Protein AF-A0A7U7G7M0-F1 (afdb_monomer)

Organism: NCBI:txid1400861

Solvent-accessible surface area (backbone atoms only — not comparable to full-atom values): 4551 Å² total; per-residue (Å²): 138,88,83,82,86,72,66,84,98,42,62,90,75,40,74,64,52,57,56,50,48,53,46,52,52,52,46,62,78,43,44,91,80,40,91,44,72,68,46,45,50,52,55,42,51,61,64,56,54,95,56,84,83,89,55,82,71,57,63,76,59,75,77,58,86,74,83,131

Structure (mmCIF, N/CA/C/O backbone):
data_AF-A0A7U7G7M0-F1
#
_entry.id   AF-A0A7U7G7M0-F1
#
loop_
_atom_site.group_PDB
_atom_site.id
_atom_site.type_symbol
_atom_site.label_atom_id
_atom_site.label_alt_id
_atom_site.label_comp_id
_atom_site.label_asym_id
_atom_site.label_entity_id
_atom_site.label_seq_id
_atom_site.pdbx_PDB_ins_code
_atom_site.Cartn_x
_atom_site.Cartn_y
_atom_site.Cartn_z
_atom_site.occupancy
_atom_site.B_iso_or_equiv
_atom_site.auth_seq_id
_atom_site.auth_comp_id
_atom_site.auth_asym_id
_atom_site.auth_atom_id
_atom_site.pdbx_PDB_model_num
ATOM 1 N N . MET A 1 1 ? 14.863 13.342 -12.307 1.00 68.25 1 MET A N 1
ATOM 2 C CA . MET A 1 1 ? 13.908 12.344 -11.771 1.00 68.25 1 MET A CA 1
ATOM 3 C C . MET A 1 1 ? 13.112 11.783 -12.940 1.00 68.25 1 MET A C 1
ATOM 5 O O . MET A 1 1 ? 12.496 12.572 -13.644 1.00 68.25 1 MET A O 1
ATOM 9 N N . THR A 1 2 ? 13.170 10.473 -13.189 1.00 79.38 2 THR A N 1
ATOM 10 C CA . THR A 1 2 ? 12.421 9.830 -14.288 1.00 79.38 2 THR A CA 1
ATOM 11 C C . THR A 1 2 ? 11.080 9.331 -13.787 1.00 79.38 2 THR A C 1
ATOM 13 O O . THR A 1 2 ? 11.030 8.551 -12.839 1.00 79.38 2 THR A O 1
ATOM 16 N N . CYS A 1 3 ? 9.998 9.750 -14.438 1.00 84.56 3 CYS A N 1
ATOM 17 C CA . CYS A 1 3 ? 8.673 9.187 -14.207 1.00 84.56 3 CYS A CA 1
ATOM 18 C C . CYS A 1 3 ? 8.428 8.038 -15.186 1.00 84.56 3 CYS A C 1
ATOM 20 O O . CYS A 1 3 ? 8.655 8.180 -16.386 1.00 84.56 3 CYS A O 1
ATOM 22 N N . LEU A 1 4 ? 7.942 6.910 -14.672 1.00 86.50 4 LEU A N 1
ATOM 23 C CA . LEU A 1 4 ? 7.528 5.773 -15.486 1.00 86.50 4 LEU A CA 1
ATOM 24 C C . LEU A 1 4 ? 6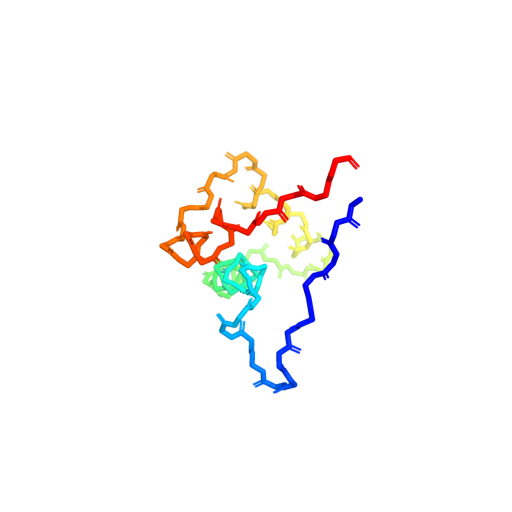.028 5.845 -15.716 1.00 86.50 4 LEU A C 1
ATOM 26 O O . LEU A 1 4 ? 5.254 5.920 -14.763 1.00 86.50 4 LEU A O 1
ATOM 30 N N . LEU A 1 5 ? 5.626 5.821 -16.983 1.00 90.25 5 LEU A N 1
ATOM 31 C CA . LEU A 1 5 ? 4.221 5.753 -17.345 1.00 90.25 5 LEU A CA 1
ATOM 32 C C . LEU A 1 5 ? 3.750 4.299 -17.250 1.00 90.25 5 LEU A C 1
ATOM 34 O O . LEU A 1 5 ? 4.247 3.435 -17.971 1.00 90.25 5 LEU A O 1
ATOM 38 N N . PHE A 1 6 ? 2.795 4.034 -16.361 1.00 91.62 6 PHE A N 1
ATOM 39 C CA . PHE A 1 6 ? 2.138 2.732 -16.269 1.00 91.62 6 PHE A CA 1
ATOM 40 C C . PHE A 1 6 ? 0.992 2.625 -17.273 1.00 91.62 6 PHE A C 1
ATOM 42 O O . PHE A 1 6 ? 0.378 3.624 -17.656 1.00 91.62 6 PHE A O 1
ATOM 49 N N . ALA A 1 7 ? 0.700 1.397 -17.691 1.00 94.88 7 ALA A N 1
ATOM 50 C CA . ALA A 1 7 ? -0.431 1.111 -18.553 1.00 94.88 7 ALA A CA 1
ATOM 51 C C . ALA A 1 7 ? -1.757 1.458 -17.842 1.00 94.88 7 ALA A C 1
ATOM 53 O O . ALA A 1 7 ? -1.886 1.271 -16.624 1.00 94.88 7 ALA A O 1
ATOM 54 N N . PRO A 1 8 ? -2.765 1.949 -18.582 1.00 96.19 8 PRO A N 1
ATOM 55 C CA . PRO A 1 8 ? -4.076 2.227 -18.011 1.00 96.19 8 PRO A CA 1
ATOM 56 C C . PRO A 1 8 ? -4.703 0.943 -17.451 1.00 96.19 8 PRO A C 1
ATOM 58 O O . PRO A 1 8 ? -4.578 -0.126 -18.042 1.00 96.19 8 PRO A O 1
ATOM 61 N N . ASN A 1 9 ? -5.402 1.058 -16.317 1.00 94.12 9 ASN A N 1
ATOM 62 C CA . ASN A 1 9 ? -6.099 -0.051 -15.647 1.00 94.12 9 ASN A CA 1
ATOM 63 C C . ASN A 1 9 ? -5.203 -1.248 -15.261 1.00 94.12 9 ASN A C 1
ATOM 65 O O . ASN A 1 9 ? -5.712 -2.352 -15.085 1.00 94.12 9 ASN A O 1
ATOM 69 N N . ALA A 1 10 ? -3.892 -1.040 -15.098 1.00 94.25 10 ALA A N 1
ATOM 70 C CA . ALA A 1 10 ? -2.931 -2.076 -14.713 1.00 94.25 10 ALA A CA 1
ATOM 71 C C . ALA A 1 10 ? -2.379 -1.822 -13.289 1.00 94.25 10 ALA A C 1
ATOM 73 O O . ALA A 1 10 ? -1.212 -1.455 -13.123 1.00 94.25 10 ALA A O 1
ATOM 74 N N . PRO A 1 11 ? -3.194 -2.001 -12.226 1.00 93.75 11 PRO A N 1
ATOM 75 C CA . PRO A 1 11 ? -2.753 -1.770 -10.846 1.00 93.75 11 PRO A CA 1
ATOM 76 C C . PRO A 1 11 ? -1.581 -2.679 -10.449 1.00 93.75 11 PRO A C 1
ATOM 78 O O . PRO A 1 11 ? -0.755 -2.298 -9.621 1.00 93.75 11 PRO A O 1
ATOM 81 N N . ASP A 1 12 ? -1.437 -3.835 -11.103 1.00 91.88 12 ASP A N 1
ATOM 82 C CA . ASP A 1 12 ? -0.315 -4.755 -10.914 1.00 91.88 12 ASP A CA 1
ATOM 83 C C . ASP A 1 12 ? 1.040 -4.139 -11.288 1.00 91.88 12 ASP A C 1
ATOM 85 O O . ASP A 1 12 ? 2.071 -4.631 -10.836 1.00 91.88 12 ASP A O 1
ATOM 89 N N . GLN A 1 13 ? 1.070 -3.032 -12.035 1.00 92.12 13 GLN A N 1
ATOM 90 C CA . GLN A 1 13 ? 2.287 -2.262 -12.310 1.00 92.12 13 GLN A CA 1
ATOM 91 C C . GLN A 1 13 ? 2.578 -1.185 -11.258 1.00 92.12 13 GLN A C 1
ATOM 93 O O . GLN A 1 13 ? 3.655 -0.604 -11.273 1.00 92.12 13 GLN A O 1
ATOM 98 N N . ASN A 1 14 ? 1.666 -0.887 -10.333 1.00 91.69 14 ASN A N 1
ATOM 99 C CA . ASN A 1 14 ? 1.918 0.104 -9.293 1.00 91.69 14 ASN A CA 1
ATOM 100 C C . ASN A 1 14 ? 2.279 -0.599 -7.973 1.00 91.69 14 ASN A C 1
ATOM 102 O O . ASN A 1 14 ? 1.407 -1.197 -7.342 1.00 91.69 14 ASN A O 1
ATOM 106 N N . PRO A 1 15 ? 3.541 -0.564 -7.507 1.00 90.00 15 PRO A N 1
ATOM 107 C CA . PRO A 1 15 ? 3.915 -1.200 -6.240 1.00 90.00 15 PRO A CA 1
ATOM 108 C C . PRO A 1 15 ? 3.246 -0.565 -5.012 1.00 90.00 15 PRO A C 1
ATOM 110 O O . PRO A 1 15 ? 3.126 -1.212 -3.971 1.00 90.00 15 PRO A O 1
ATOM 113 N N . VAL A 1 16 ? 2.761 0.675 -5.118 1.00 91.19 16 VAL A N 1
ATOM 114 C CA . VAL A 1 16 ? 2.018 1.331 -4.033 1.00 91.19 16 VAL A CA 1
ATOM 115 C C . VAL A 1 16 ? 0.666 0.650 -3.787 1.00 91.19 16 VAL A C 1
ATOM 117 O O . VAL A 1 16 ? 0.225 0.579 -2.637 1.00 91.19 16 VAL A O 1
ATOM 120 N N . GLU A 1 17 ? 0.037 0.077 -4.820 1.00 94.25 17 GLU A N 1
ATOM 121 C CA . GLU A 1 17 ? -1.245 -0.626 -4.668 1.00 94.25 17 GLU A CA 1
ATOM 122 C C . GLU A 1 17 ? -1.127 -1.837 -3.738 1.00 94.25 17 GLU A C 1
ATOM 124 O O . GLU A 1 17 ? -2.025 -2.084 -2.931 1.00 94.25 17 GLU A O 1
ATOM 129 N N . ASP A 1 18 ? 0.005 -2.544 -3.755 1.00 93.06 18 ASP A N 1
ATOM 130 C CA . ASP A 1 18 ? 0.251 -3.670 -2.851 1.00 93.06 18 ASP A CA 1
ATOM 131 C C . ASP A 1 18 ? 0.374 -3.223 -1.384 1.00 93.06 18 ASP A C 1
ATOM 133 O O . ASP A 1 18 ? -0.159 -3.874 -0.474 1.00 93.06 18 ASP A O 1
ATOM 137 N N . VAL A 1 19 ? 1.038 -2.086 -1.133 1.00 93.69 19 VAL A N 1
ATOM 138 C CA . VAL A 1 19 ? 1.127 -1.471 0.207 1.00 93.69 19 VAL A CA 1
ATOM 139 C C . VAL A 1 19 ? -0.275 -1.133 0.707 1.00 93.69 19 VAL A C 1
ATOM 141 O O . VAL A 1 19 ? -0.665 -1.508 1.822 1.00 93.69 19 VAL A O 1
ATOM 144 N N . TRP A 1 20 ? -1.061 -0.464 -0.136 1.00 94.19 20 TRP A N 1
ATOM 145 C CA . TRP A 1 20 ? -2.426 -0.068 0.185 1.00 94.19 20 TRP A CA 1
ATOM 146 C C . TRP A 1 20 ? -3.338 -1.271 0.391 1.00 94.19 20 TRP A C 1
ATOM 148 O O . TRP A 1 20 ? -4.149 -1.263 1.318 1.00 94.19 20 TRP A O 1
ATOM 158 N N . LEU A 1 21 ? -3.214 -2.320 -0.421 1.00 94.75 21 LEU A N 1
ATOM 159 C CA . LEU A 1 21 ? -3.989 -3.548 -0.275 1.00 94.75 21 LEU A CA 1
ATOM 160 C C . LEU A 1 21 ? -3.709 -4.225 1.069 1.00 94.75 21 LEU A C 1
ATOM 162 O O . LEU A 1 21 ? -4.655 -4.573 1.782 1.00 94.75 21 LEU A O 1
ATOM 166 N N . ARG A 1 22 ? -2.436 -4.349 1.468 1.00 94.69 22 ARG A N 1
ATOM 167 C CA . ARG A 1 22 ? -2.062 -4.900 2.784 1.00 94.69 22 ARG A CA 1
ATOM 168 C C . ARG A 1 22 ? -2.647 -4.068 3.928 1.00 94.69 22 ARG A C 1
ATOM 170 O O . ARG A 1 22 ? -3.257 -4.638 4.835 1.00 94.69 22 ARG A O 1
ATOM 177 N N . GLY A 1 23 ? -2.529 -2.741 3.865 1.00 96.00 23 GLY A N 1
ATOM 178 C CA . GLY A 1 23 ? -3.094 -1.850 4.883 1.00 96.00 23 GLY A CA 1
ATOM 179 C C . GLY A 1 23 ? -4.625 -1.908 4.951 1.00 96.00 23 GLY A C 1
ATOM 180 O O . GLY A 1 23 ? -5.191 -2.055 6.035 1.00 96.00 23 GLY A O 1
ATOM 181 N N . LYS A 1 24 ? -5.314 -1.905 3.802 1.00 96.19 24 LYS A N 1
ATOM 182 C CA . LYS A 1 24 ? -6.777 -2.072 3.723 1.00 96.19 24 LYS A CA 1
ATOM 183 C C . LYS A 1 24 ? -7.224 -3.420 4.293 1.00 96.19 24 LYS A C 1
ATOM 185 O O . LYS A 1 24 ? -8.188 -3.475 5.052 1.00 96.19 24 LYS A O 1
ATOM 190 N N . ASN A 1 25 ? -6.520 -4.505 3.978 1.00 97.62 25 ASN A N 1
ATOM 191 C CA . ASN A 1 25 ? -6.830 -5.831 4.516 1.00 97.62 25 ASN A CA 1
ATOM 192 C C . ASN A 1 25 ? -6.622 -5.901 6.034 1.00 97.62 25 ASN A C 1
ATOM 194 O O . ASN A 1 25 ? -7.438 -6.504 6.733 1.00 97.62 25 ASN A O 1
ATOM 198 N N . PHE A 1 26 ? -5.585 -5.247 6.563 1.00 96.75 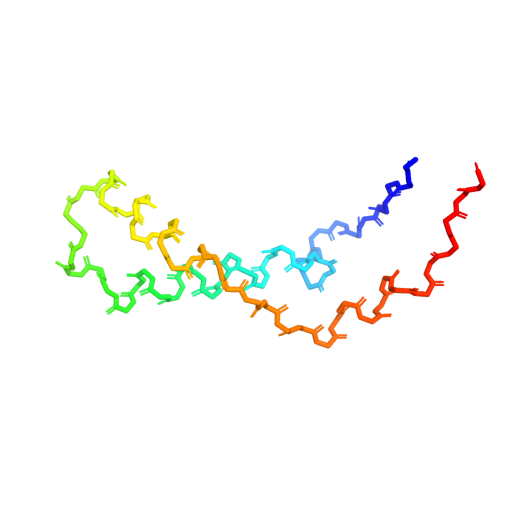26 PHE A N 1
ATOM 199 C CA . PHE A 1 26 ? -5.391 -5.112 8.006 1.00 96.75 26 PHE A CA 1
ATOM 200 C C . PHE A 1 26 ? -6.546 -4.350 8.669 1.00 96.75 26 PHE A C 1
ATOM 202 O O . PHE A 1 26 ? -7.101 -4.834 9.658 1.00 96.75 26 PHE A O 1
ATOM 209 N N . LEU A 1 27 ? -6.955 -3.209 8.107 1.00 97.81 27 LEU A N 1
ATOM 210 C CA . LEU A 1 27 ? -8.093 -2.437 8.614 1.00 97.81 27 LEU A CA 1
ATOM 211 C C . LEU A 1 27 ? -9.387 -3.255 8.614 1.00 97.81 27 LEU A C 1
ATOM 213 O O . LEU A 1 27 ? -10.093 -3.256 9.617 1.00 97.81 27 LEU A O 1
ATOM 217 N N . ARG A 1 28 ? -9.672 -4.000 7.536 1.00 97.56 28 ARG A N 1
ATOM 218 C CA . ARG A 1 28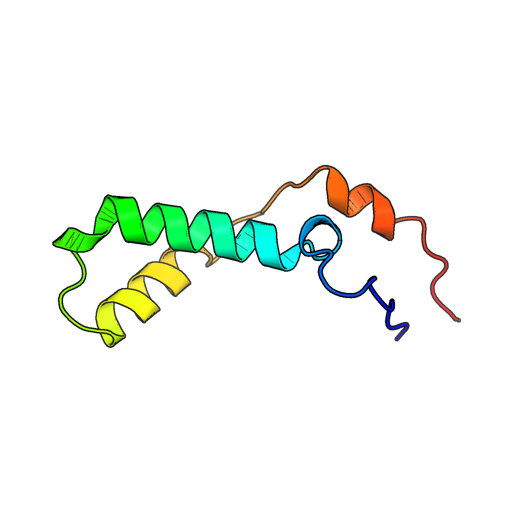 ? -10.857 -4.874 7.441 1.00 97.56 28 ARG A CA 1
ATOM 219 C C . ARG A 1 28 ? -10.881 -5.928 8.544 1.00 97.56 28 ARG A C 1
ATOM 221 O O . ARG A 1 28 ? -11.906 -6.102 9.189 1.00 97.56 28 ARG A O 1
ATOM 228 N N . LYS A 1 29 ? -9.747 -6.575 8.827 1.00 97.62 29 LYS A N 1
ATOM 229 C CA . LYS A 1 29 ? -9.629 -7.545 9.935 1.00 97.62 29 LYS A CA 1
ATOM 230 C C . LYS A 1 29 ? -9.793 -6.907 11.321 1.00 97.62 29 LYS A C 1
ATOM 232 O O . LYS A 1 29 ? -10.104 -7.603 12.280 1.00 97.62 29 LYS A O 1
ATOM 237 N N . ASN A 1 30 ? -9.590 -5.595 11.434 1.00 96.06 30 ASN A N 1
ATOM 238 C CA . ASN A 1 30 ? -9.668 -4.834 12.682 1.00 96.06 30 ASN A CA 1
ATOM 239 C C . ASN A 1 30 ? -10.819 -3.813 12.670 1.00 96.06 30 ASN A C 1
ATOM 241 O O . ASN A 1 30 ? -10.780 -2.845 13.432 1.00 96.06 30 ASN A O 1
ATOM 245 N N . PHE A 1 31 ? -11.837 -3.996 11.819 1.00 95.88 31 PHE A N 1
ATOM 246 C CA . PHE A 1 31 ? -12.884 -2.988 11.616 1.00 95.88 31 PHE A CA 1
ATOM 247 C C . PHE A 1 31 ? -13.601 -2.636 12.928 1.00 95.88 31 PHE A C 1
ATOM 249 O O . PHE A 1 31 ? -13.880 -1.473 13.200 1.00 95.88 31 PHE A O 1
ATOM 256 N N . TYR A 1 32 ? -13.806 -3.627 13.801 1.00 96.62 32 TYR A N 1
ATOM 257 C CA . TYR A 1 32 ? -14.470 -3.459 15.089 1.00 96.62 32 TYR A CA 1
ATOM 258 C C . TYR A 1 32 ? -13.744 -2.494 16.041 1.00 96.62 32 TYR A C 1
ATOM 260 O O . TYR A 1 32 ? -14.404 -1.920 16.907 1.00 96.62 32 TYR A O 1
ATOM 268 N N . LYS A 1 33 ? -12.430 -2.274 15.868 1.00 94.75 33 LYS A N 1
ATOM 269 C CA . LYS A 1 33 ? -11.609 -1.355 16.681 1.00 94.75 33 LYS A CA 1
ATOM 270 C C . LYS A 1 33 ? -11.722 0.109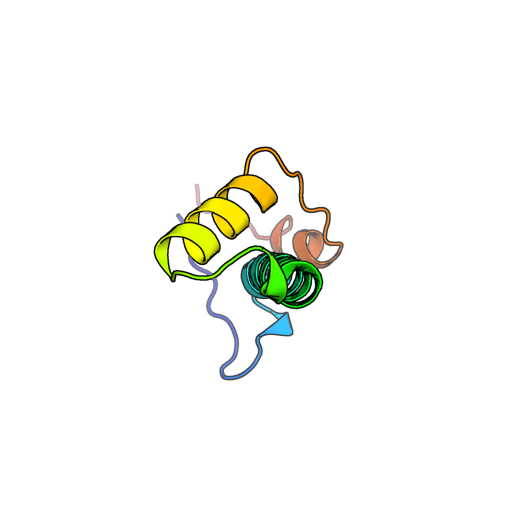 16.248 1.00 94.75 33 LYS A C 1
ATOM 272 O O . LYS A 1 33 ? -11.342 0.993 17.007 1.00 94.75 33 LYS A O 1
ATOM 277 N N . ASN A 1 34 ? -12.219 0.370 15.039 1.00 97.00 34 ASN A N 1
ATOM 278 C CA . ASN A 1 34 ? -12.237 1.700 14.436 1.00 97.00 34 ASN A CA 1
ATOM 279 C C . ASN A 1 34 ? -13.687 2.172 14.265 1.00 97.00 34 ASN A C 1
ATOM 281 O O . ASN A 1 34 ? -14.382 1.743 13.349 1.00 97.00 34 ASN A O 1
ATOM 285 N N . LYS A 1 35 ? -14.155 3.042 15.161 1.00 97.00 35 LYS A N 1
ATOM 286 C CA . LYS A 1 35 ? -15.519 3.601 15.168 1.00 97.00 35 LYS A CA 1
ATOM 287 C C . LYS A 1 35 ? -15.618 4.958 14.479 1.00 97.00 35 LYS A C 1
ATOM 289 O O . LYS A 1 35 ? -16.712 5.391 14.140 1.00 97.00 35 LYS A O 1
ATOM 294 N N . THR A 1 36 ? -14.487 5.623 14.255 1.00 97.94 36 THR A N 1
ATOM 295 C CA . THR A 1 36 ? -14.418 6.902 13.543 1.00 97.94 36 THR A CA 1
ATOM 296 C C . THR A 1 36 ? -13.412 6.841 12.405 1.00 97.94 36 THR A C 1
ATOM 298 O O . THR A 1 36 ? -12.443 6.079 12.439 1.00 97.94 36 THR A O 1
ATOM 301 N N . PHE A 1 37 ? -13.589 7.703 11.405 1.00 97.50 37 PHE A N 1
ATOM 302 C CA . PHE A 1 37 ? -12.622 7.825 10.317 1.00 97.50 37 PHE A CA 1
ATOM 303 C C . PHE A 1 37 ? -11.227 8.227 10.819 1.00 97.50 37 PHE A C 1
ATOM 305 O O . PHE A 1 37 ? -10.216 7.760 10.297 1.00 97.50 37 PHE A O 1
ATOM 312 N N . ASN A 1 38 ? -11.149 9.042 11.878 1.00 98.25 38 ASN A N 1
ATOM 313 C CA . ASN A 1 38 ? -9.866 9.397 12.476 1.00 98.25 38 ASN A CA 1
ATOM 314 C C . ASN A 1 38 ? -9.134 8.167 13.035 1.00 98.25 38 ASN A C 1
ATOM 316 O O . ASN A 1 38 ? -7.943 8.003 12.787 1.00 98.25 38 ASN A O 1
ATOM 320 N N . GLN A 1 39 ? -9.855 7.264 13.709 1.00 98.00 39 GLN A N 1
ATOM 321 C CA . GLN A 1 39 ? -9.287 6.000 14.184 1.00 98.00 39 GLN A CA 1
ATOM 322 C C . GLN A 1 39 ? -8.811 5.126 13.020 1.00 98.00 39 GLN A C 1
ATOM 324 O O . GLN A 1 39 ? -7.692 4.625 13.076 1.00 98.00 39 GLN A O 1
ATOM 329 N N . VAL A 1 40 ? -9.590 5.024 11.933 1.00 98.00 40 VAL A N 1
ATOM 330 C CA . VAL A 1 40 ? -9.171 4.307 10.713 1.00 98.00 40 VAL A CA 1
ATOM 331 C C . VAL A 1 40 ? -7.851 4.864 10.176 1.00 98.00 40 VAL A C 1
ATOM 333 O O . VAL A 1 40 ? -6.926 4.090 9.924 1.00 98.00 40 VAL A O 1
ATOM 336 N N . LYS A 1 41 ? -7.729 6.194 10.049 1.00 97.31 41 LYS A N 1
ATOM 337 C CA . LYS A 1 41 ? -6.487 6.845 9.604 1.00 97.31 41 LYS A CA 1
ATOM 338 C C . LYS A 1 41 ? -5.319 6.512 10.526 1.00 97.31 41 LY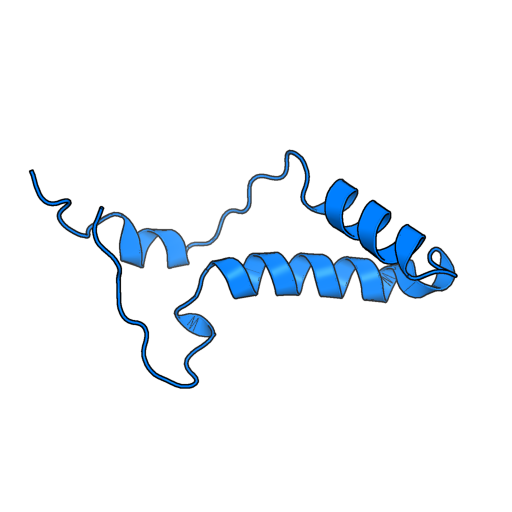S A C 1
ATOM 340 O O . LYS A 1 41 ? -4.301 6.023 10.047 1.00 97.31 41 LYS A O 1
ATOM 345 N N . CYS A 1 42 ? -5.456 6.736 11.833 1.00 97.50 42 CYS A N 1
ATOM 346 C CA . CYS A 1 42 ? -4.391 6.454 12.798 1.00 97.50 42 CYS A CA 1
ATOM 347 C C . CYS A 1 42 ? -3.980 4.975 12.770 1.00 97.50 42 CYS A C 1
ATOM 349 O O . CYS A 1 42 ? -2.793 4.666 12.753 1.00 97.50 42 CYS A O 1
ATOM 351 N N . CYS A 1 43 ? -4.948 4.060 12.708 1.00 97.00 43 CYS A N 1
ATOM 352 C CA . CYS A 1 43 ? -4.706 2.623 12.630 1.00 97.00 43 CYS A CA 1
ATOM 353 C C . CYS A 1 43 ? -3.937 2.246 11.354 1.00 97.00 43 CYS A C 1
ATOM 355 O O . CYS A 1 43 ? -2.978 1.476 11.415 1.00 97.00 43 CYS A O 1
ATOM 357 N N . PHE A 1 44 ? -4.308 2.833 10.213 1.00 96.62 44 PHE A N 1
ATOM 358 C CA . PHE A 1 44 ? -3.610 2.642 8.944 1.00 96.62 44 PHE A CA 1
ATOM 359 C C . PHE A 1 44 ? -2.182 3.187 8.986 1.00 96.62 44 PHE A C 1
ATOM 361 O O . PHE A 1 44 ? -1.251 2.4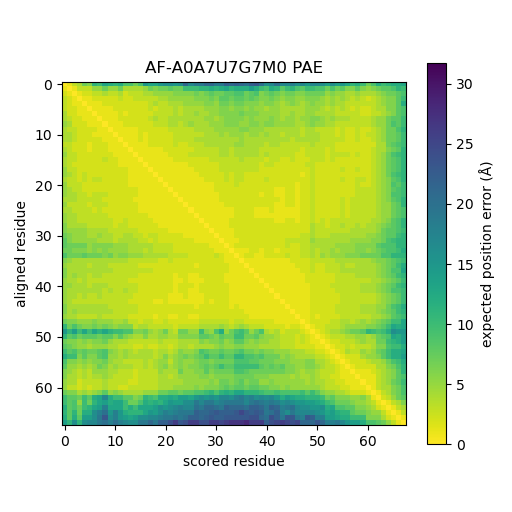53 8.660 1.00 96.62 44 PHE A O 1
ATOM 368 N N . PHE A 1 45 ? -1.997 4.436 9.429 1.00 96.38 45 PHE A N 1
ATOM 369 C CA . PHE A 1 45 ? -0.676 5.056 9.547 1.00 96.38 45 PHE A CA 1
ATOM 370 C C . PHE A 1 45 ? 0.229 4.253 10.476 1.00 96.38 45 PHE A C 1
ATOM 372 O O . PHE A 1 45 ? 1.352 3.940 10.101 1.00 96.38 45 PHE A O 1
ATOM 379 N N . ASN A 1 46 ? -0.274 3.826 11.635 1.00 95.88 46 ASN A N 1
ATOM 380 C CA . ASN A 1 46 ? 0.480 2.978 12.555 1.00 95.88 46 ASN A CA 1
ATOM 381 C C . ASN A 1 46 ? 0.857 1.628 11.931 1.00 95.88 46 ASN A C 1
ATOM 383 O O . ASN A 1 46 ? 1.945 1.126 12.191 1.00 95.88 46 ASN A O 1
ATOM 387 N N . PHE A 1 47 ? -0.014 1.042 11.103 1.00 94.69 47 PHE A N 1
ATOM 388 C CA . PHE A 1 47 ? 0.274 -0.220 10.422 1.00 94.69 47 PHE A CA 1
ATOM 389 C C . PHE A 1 47 ? 1.397 -0.097 9.387 1.00 94.69 47 PHE A C 1
ATOM 391 O O . PHE A 1 47 ? 2.214 -1.012 9.280 1.00 94.69 47 PHE A O 1
ATOM 398 N N . ILE A 1 48 ? 1.411 0.985 8.603 1.00 94.56 48 ILE A N 1
ATOM 399 C CA . ILE A 1 48 ? 2.425 1.200 7.558 1.00 94.56 48 ILE A CA 1
ATOM 400 C C . ILE A 1 48 ? 3.725 1.789 8.117 1.00 94.56 48 ILE A C 1
ATOM 402 O O . ILE A 1 48 ? 4.784 1.600 7.520 1.00 94.56 48 ILE A O 1
ATOM 406 N N . ASN A 1 49 ? 3.665 2.494 9.249 1.00 94.94 49 ASN A N 1
ATOM 407 C CA . ASN A 1 49 ? 4.819 3.163 9.834 1.00 94.94 49 ASN A CA 1
ATOM 408 C C . ASN A 1 49 ? 5.913 2.150 10.201 1.00 94.94 49 ASN A C 1
ATOM 410 O O . ASN A 1 49 ? 5.645 1.129 10.834 1.00 94.94 49 ASN A O 1
ATOM 414 N N . LYS A 1 50 ? 7.157 2.444 9.803 1.00 82.12 50 LYS A N 1
ATOM 415 C CA . LYS A 1 50 ? 8.350 1.598 10.007 1.00 82.12 50 LYS A CA 1
ATOM 416 C C . LYS A 1 50 ? 8.241 0.165 9.461 1.00 82.12 50 LYS A C 1
ATOM 418 O O . LYS A 1 50 ? 9.047 -0.686 9.834 1.00 82.12 50 LYS A O 1
ATOM 423 N N . LYS A 1 51 ? 7.285 -0.123 8.572 1.00 90.88 51 LYS A N 1
ATOM 424 C CA . LYS A 1 51 ? 7.232 -1.413 7.882 1.00 90.88 51 LYS A CA 1
ATOM 425 C C . LYS A 1 51 ? 8.045 -1.389 6.601 1.00 90.88 51 LYS A C 1
ATOM 427 O O . LYS A 1 51 ? 7.853 -0.533 5.745 1.00 90.88 51 LYS A O 1
ATOM 432 N N . ILE A 1 52 ? 8.900 -2.396 6.462 1.00 88.94 52 ILE A N 1
ATOM 433 C CA . ILE A 1 52 ? 9.550 -2.721 5.200 1.00 88.94 52 ILE A CA 1
ATOM 434 C C . ILE A 1 52 ? 8.590 -3.612 4.420 1.00 88.94 52 ILE A C 1
ATOM 436 O O . ILE A 1 52 ? 8.162 -4.666 4.898 1.00 88.94 52 ILE A O 1
ATOM 440 N N . PHE A 1 53 ? 8.215 -3.157 3.232 1.00 88.19 53 PHE A N 1
ATOM 441 C CA . PHE A 1 53 ? 7.382 -3.923 2.327 1.00 88.19 53 PHE A CA 1
ATOM 442 C C . PHE A 1 53 ? 8.263 -4.560 1.265 1.00 88.19 53 PHE A C 1
ATOM 444 O O . PHE A 1 53 ? 8.693 -3.896 0.329 1.00 88.19 53 PHE A O 1
ATOM 451 N N . ASP A 1 54 ? 8.518 -5.854 1.430 1.00 85.88 54 ASP A N 1
ATOM 452 C CA . ASP A 1 54 ? 9.181 -6.644 0.405 1.00 85.88 54 ASP A CA 1
ATOM 453 C C . ASP A 1 54 ? 8.153 -7.094 -0.647 1.00 85.88 54 ASP A C 1
ATOM 455 O O . ASP A 1 54 ? 7.122 -7.719 -0.329 1.00 85.88 54 ASP A O 1
ATOM 459 N N . PHE A 1 55 ? 8.418 -6.710 -1.894 1.00 85.44 55 PHE A N 1
ATOM 460 C CA . PHE A 1 55 ? 7.667 -7.103 -3.075 1.00 85.44 55 PHE A CA 1
ATOM 461 C C . PHE A 1 55 ? 8.659 -7.499 -4.162 1.00 85.44 55 PHE A C 1
ATOM 463 O O . PHE A 1 55 ? 9.419 -6.655 -4.628 1.00 85.44 55 PHE A O 1
ATOM 470 N N . LYS A 1 56 ? 8.562 -8.730 -4.676 1.00 85.75 56 LYS A N 1
ATOM 471 C CA . LYS A 1 56 ? 9.381 -9.169 -5.821 1.00 85.75 56 LYS A CA 1
ATOM 472 C C . LYS A 1 56 ? 9.251 -8.244 -7.036 1.00 85.75 56 LYS A C 1
ATOM 474 O O . LYS A 1 56 ? 10.204 -8.055 -7.777 1.00 85.75 56 LYS A O 1
ATOM 479 N N . LYS A 1 57 ? 8.089 -7.603 -7.217 1.00 86.56 57 LYS A N 1
ATOM 480 C CA . LYS A 1 57 ? 7.850 -6.659 -8.321 1.00 86.56 57 LYS A CA 1
ATOM 481 C C . LYS A 1 57 ? 8.762 -5.429 -8.290 1.00 86.56 57 LYS A C 1
ATOM 483 O O . LYS A 1 57 ? 8.887 -4.769 -9.312 1.00 86.56 57 LYS A O 1
ATOM 488 N N . ILE A 1 58 ? 9.390 -5.096 -7.153 1.00 86.56 58 ILE A N 1
ATOM 489 C CA . ILE A 1 58 ? 10.314 -3.956 -7.094 1.00 86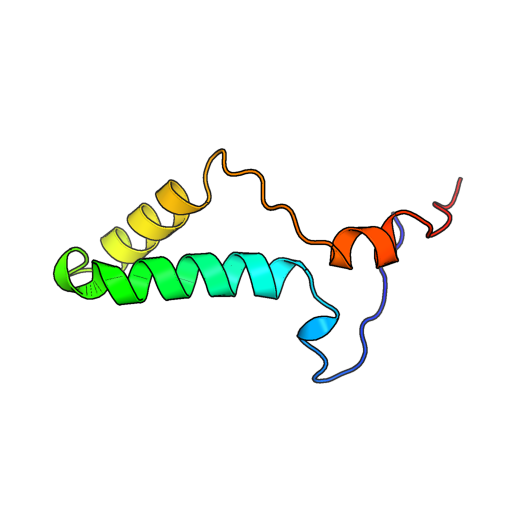.56 58 ILE A CA 1
ATOM 490 C C . ILE A 1 58 ? 11.492 -4.151 -8.058 1.00 86.56 58 ILE A C 1
ATOM 492 O O . ILE A 1 58 ? 11.978 -3.189 -8.649 1.00 86.56 58 ILE A O 1
ATOM 496 N N . GLU A 1 59 ? 11.877 -5.408 -8.299 1.00 88.12 59 GLU A N 1
ATOM 497 C CA . GLU A 1 59 ? 12.936 -5.795 -9.231 1.00 88.12 59 GLU A CA 1
ATOM 498 C C . GLU A 1 59 ? 12.667 -5.336 -10.671 1.00 88.12 59 GLU A C 1
ATOM 500 O O . GLU A 1 59 ? 13.617 -5.113 -11.421 1.00 88.12 59 GLU A O 1
ATOM 505 N N . TRP A 1 60 ? 11.398 -5.133 -11.052 1.00 87.88 60 TRP A N 1
ATOM 506 C CA . TRP A 1 60 ? 11.022 -4.614 -12.373 1.00 87.88 60 TRP A CA 1
ATOM 507 C C . TRP A 1 60 ? 11.532 -3.186 -12.596 1.00 87.88 60 TRP A C 1
ATOM 509 O O . TRP A 1 60 ? 11.757 -2.785 -13.736 1.00 87.88 60 TRP A O 1
ATOM 519 N N . TYR A 1 61 ? 11.748 -2.432 -11.513 1.00 85.38 61 TYR A N 1
ATOM 520 C CA . TYR A 1 61 ? 12.123 -1.019 -11.559 1.00 85.38 61 TYR A CA 1
ATOM 521 C C . TYR A 1 61 ? 13.596 -0.768 -11.218 1.00 85.38 61 TYR A C 1
ATOM 523 O O . TYR A 1 61 ? 14.145 0.253 -11.622 1.00 85.38 61 TYR A O 1
ATOM 531 N N . LEU A 1 62 ? 14.264 -1.701 -10.528 1.00 81.62 62 LEU A N 1
ATOM 532 C CA . LEU A 1 62 ? 15.671 -1.557 -10.114 1.00 81.62 62 LEU A CA 1
ATOM 533 C C . LEU A 1 62 ? 16.665 -1.520 -11.285 1.00 81.62 62 LEU A C 1
ATOM 535 O O . LEU A 1 62 ? 17.783 -1.043 -11.125 1.00 81.62 62 LEU A O 1
ATOM 539 N N . LYS A 1 63 ? 16.270 -2.021 -12.460 1.00 76.25 63 LYS A N 1
ATOM 540 C CA . LYS A 1 63 ? 17.124 -2.085 -13.659 1.00 76.25 63 LYS A CA 1
ATOM 541 C C . LYS A 1 63 ? 16.927 -0.908 -14.616 1.00 76.25 63 LYS A C 1
ATOM 543 O O . LYS A 1 63 ? 17.491 -0.914 -15.706 1.00 76.25 63 LYS A O 1
ATOM 548 N N . ILE A 1 64 ? 16.107 0.074 -14.246 1.00 72.25 64 ILE A N 1
ATOM 549 C CA . ILE A 1 64 ? 15.773 1.192 -15.127 1.00 72.25 64 ILE A CA 1
ATOM 550 C C . ILE A 1 64 ? 16.898 2.233 -15.052 1.00 72.25 64 ILE A C 1
ATOM 552 O O . ILE A 1 64 ? 17.156 2.749 -13.958 1.00 72.25 64 ILE A O 1
ATOM 556 N N . PRO A 1 65 ? 17.559 2.560 -16.182 1.00 66.56 65 PRO A N 1
ATOM 557 C CA . PRO A 1 65 ? 18.613 3.565 -16.211 1.00 66.56 65 PRO A CA 1
ATOM 558 C C . PRO A 1 65 ? 18.107 4.890 -15.643 1.00 66.56 65 PRO A C 1
ATOM 560 O O . PRO A 1 65 ? 17.082 5.416 -16.083 1.00 66.56 65 PRO A O 1
ATOM 563 N N . GLN A 1 66 ? 18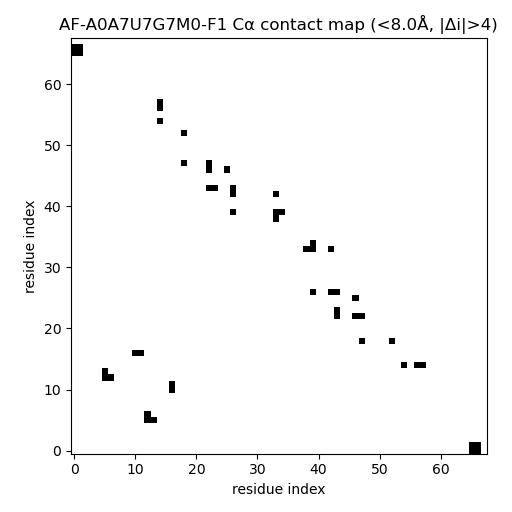.817 5.420 -14.650 1.00 60.94 66 GLN A N 1
ATOM 564 C CA . GLN A 1 66 ? 18.553 6.764 -14.154 1.00 60.94 66 GLN A CA 1
ATOM 565 C C . GLN A 1 66 ? 19.281 7.760 -15.069 1.00 60.94 66 GLN A C 1
ATOM 567 O O . GLN A 1 66 ? 20.444 7.520 -15.398 1.00 60.94 66 GLN A O 1
ATOM 572 N N . PRO A 1 67 ? 18.628 8.841 -15.522 1.00 62.59 67 PRO A N 1
ATOM 573 C CA . PRO A 1 67 ? 19.296 9.900 -16.261 1.00 62.59 67 PRO A CA 1
ATOM 574 C C . PRO A 1 67 ? 20.367 10.532 -15.369 1.00 62.59 67 PRO A C 1
ATOM 576 O O . PRO A 1 67 ? 20.163 10.646 -14.157 1.00 62.59 67 PRO A O 1
ATOM 579 N N . ALA A 1 68 ? 21.491 10.887 -15.993 1.00 61.91 68 ALA A N 1
ATOM 580 C CA . AL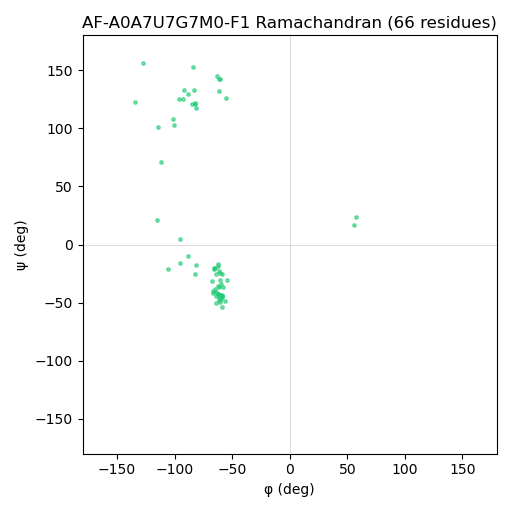A A 1 68 ? 22.606 11.587 -15.362 1.00 61.91 68 ALA A CA 1
ATOM 581 C C . ALA A 1 68 ? 22.195 12.970 -14.836 1.00 61.91 68 ALA A C 1
ATOM 583 O O . ALA A 1 68 ? 21.288 13.590 -15.442 1.00 61.91 68 ALA A O 1
#

Mean predicted aligned error: 4.77 Å

Sequence (68 aa):
MTCLLFAPNAPDQNPVEDVWLRGKNFLRKNFYKNKTFNQVKCCFFNFINKKIFDFKKIEWYLKIPQPA

pLDDT: mean 90.15, std 9.23, range [60.94, 98.25]

Radius of gyration: 15.56 Å; Cα contacts (8 Å, |Δi|>4): 26; chains: 1; bounding box: 38×22×35 Å

Foldseek 3Di:
DDDDDDDPPPCVLPPVVVLVVVLVVVCVVVVVVDPDPVSSVVSSCVVSPPDDDDDPSVVVVPPDDDDD

Secondary structure (DSSP, 8-state):
-PPPPPPTT-GGG-HHHHHHHHHHHHHHHTGGG--SHHHHHHHHHHHHTT-----GGGHHHHTSPPP-